Protein AF-K0F9M3-F1 (afdb_monomer_lite)

Organism: Nocardia brasiliensis (strain ATCC 700358 / HUJEG-1) (NCBI:txid1133849)

Sequence (92 aa):
MLRWPHVDAHGGWLIFGTGPSELGVHPTDGAPVHEISLMCDDLAQTVAELAGRGAEFAGEIVDRGFGRCIDLRVPGAGTMLLYEPRHPVAYK

Radius of gyration: 14.25 Å; chains: 1; bounding box: 39×28×34 Å

Secondary structure (DSSP, 8-state):
-----EEE-STT-EEEE-SSSEEEE---SS------EEE-S-HHHHHHHHHHTT--EEEEEEE-SSEEEEEEEETTTEEEEEEEE-S-----

Foldseek 3Di:
DPPFDWDQLPPRQIWGAPAQDIDTDDDDPDDDDDADAAEDQDPVVVVVVVVVVPWDWDDDFDDPVQFTWTWTQDVPPGTHIYTYGPTDHHYD

pLDDT: mean 95.69, std 3.66, range [73.19, 98.81]

Structure (mmCIF, N/CA/C/O backbone):
data_AF-K0F9M3-F1
#
_entry.id   AF-K0F9M3-F1
#
loop_
_atom_site.group_PDB
_atom_site.id
_atom_site.type_symbol
_atom_site.label_atom_id
_atom_site.label_alt_id
_atom_site.label_comp_id
_atom_site.label_asym_id
_atom_site.label_entity_id
_atom_site.label_seq_id
_atom_site.pdbx_PDB_ins_code
_atom_site.Cartn_x
_atom_site.Cartn_y
_atom_site.Cartn_z
_atom_site.occupancy
_atom_site.B_iso_or_equiv
_atom_site.auth_seq_id
_atom_site.auth_comp_id
_atom_site.auth_asym_id
_atom_site.auth_atom_id
_atom_site.pdbx_PDB_model_num
ATOM 1 N N . MET A 1 1 ? 21.065 -12.179 -0.872 1.00 73.19 1 MET A N 1
ATOM 2 C CA . MET A 1 1 ? 20.364 -11.676 -2.075 1.00 73.19 1 MET A CA 1
ATOM 3 C C . MET A 1 1 ? 19.082 -12.482 -2.238 1.00 73.19 1 MET A C 1
ATOM 5 O O . MET A 1 1 ? 19.179 -13.692 -2.398 1.00 73.19 1 MET A O 1
ATOM 9 N N . LEU A 1 2 ? 17.910 -11.852 -2.093 1.00 87.94 2 LEU A N 1
ATOM 10 C CA . LEU A 1 2 ? 16.629 -12.559 -1.897 1.00 87.94 2 LEU A CA 1
ATOM 11 C C . LEU A 1 2 ? 16.042 -13.172 -3.180 1.00 87.94 2 LEU A C 1
ATOM 13 O O . LEU A 1 2 ? 15.271 -14.118 -3.096 1.00 87.94 2 LEU A O 1
ATOM 17 N N . ARG A 1 3 ? 16.466 -12.695 -4.362 1.00 90.94 3 ARG A N 1
ATOM 18 C CA . ARG A 1 3 ? 16.053 -13.213 -5.685 1.00 90.94 3 ARG A CA 1
ATOM 19 C C . ARG A 1 3 ? 14.534 -13.218 -5.918 1.00 90.94 3 ARG A C 1
ATOM 21 O O . ARG A 1 3 ? 14.024 -14.064 -6.646 1.00 90.94 3 ARG A O 1
ATOM 28 N N . TRP A 1 4 ? 13.825 -12.260 -5.332 1.00 94.06 4 TRP A N 1
ATOM 29 C CA . TRP A 1 4 ? 12.413 -12.053 -5.630 1.00 94.06 4 TRP A CA 1
ATOM 30 C C . TRP A 1 4 ? 12.208 -11.447 -7.023 1.00 94.06 4 TRP A C 1
ATOM 32 O O . TRP A 1 4 ? 13.040 -10.644 -7.465 1.00 94.06 4 TRP A O 1
ATOM 42 N N . PRO A 1 5 ? 11.120 -11.824 -7.724 1.00 94.19 5 PRO A N 1
ATOM 43 C CA . PRO A 1 5 ? 10.696 -11.104 -8.916 1.00 94.19 5 PRO A CA 1
ATOM 44 C C . PRO A 1 5 ? 10.339 -9.664 -8.537 1.00 94.19 5 PRO A C 1
ATOM 46 O O . PRO A 1 5 ? 9.910 -9.405 -7.413 1.00 94.19 5 PRO A O 1
ATOM 49 N N . HIS A 1 6 ? 10.510 -8.733 -9.468 1.00 95.19 6 HIS A N 1
ATOM 50 C CA . HIS A 1 6 ? 10.148 -7.339 -9.252 1.00 95.19 6 HIS A CA 1
ATOM 51 C C . HIS A 1 6 ? 9.614 -6.698 -10.526 1.00 95.19 6 HIS A C 1
ATOM 53 O O . HIS A 1 6 ? 9.882 -7.175 -11.632 1.00 95.19 6 HIS A O 1
ATOM 59 N N . VAL A 1 7 ? 8.891 -5.602 -10.339 1.00 96.19 7 VAL A N 1
ATOM 60 C CA . VAL A 1 7 ? 8.572 -4.625 -11.380 1.00 96.19 7 VAL A CA 1
ATOM 61 C C . VAL A 1 7 ? 9.343 -3.334 -11.101 1.00 96.19 7 VAL A C 1
ATOM 63 O O . VAL A 1 7 ? 9.707 -3.060 -9.956 1.00 96.19 7 VAL A O 1
ATOM 66 N N . ASP A 1 8 ? 9.603 -2.555 -12.149 1.00 94.81 8 ASP A N 1
ATOM 67 C CA . ASP A 1 8 ? 10.094 -1.179 -12.040 1.00 94.81 8 ASP A CA 1
ATOM 68 C C . ASP A 1 8 ? 8.933 -0.244 -12.398 1.00 94.81 8 ASP A C 1
ATOM 70 O O . ASP A 1 8 ? 8.478 -0.222 -13.544 1.00 94.81 8 ASP A O 1
ATOM 74 N N . ALA A 1 9 ? 8.438 0.500 -11.410 1.00 93.94 9 ALA A N 1
ATOM 75 C CA . ALA A 1 9 ? 7.376 1.494 -11.558 1.00 93.94 9 ALA A CA 1
ATOM 76 C C . ALA A 1 9 ? 7.916 2.864 -12.026 1.00 93.94 9 ALA A C 1
ATOM 78 O O . ALA A 1 9 ? 7.344 3.904 -11.707 1.00 93.94 9 ALA A O 1
ATOM 79 N N . HIS A 1 10 ? 8.988 2.837 -12.822 1.00 90.69 10 HIS A N 1
ATOM 80 C CA . HIS A 1 10 ? 9.756 3.951 -13.373 1.00 90.69 10 HIS A CA 1
ATOM 81 C C . HIS A 1 10 ? 10.744 4.605 -12.400 1.00 90.69 10 HIS A C 1
ATOM 83 O O . HIS A 1 10 ? 10.535 4.692 -11.195 1.00 90.69 10 HIS A O 1
ATOM 89 N N . GLY A 1 11 ? 11.853 5.112 -12.951 1.00 90.12 11 GLY A N 1
ATOM 90 C CA . GLY A 1 11 ? 12.845 5.876 -12.188 1.00 90.12 11 GLY A CA 1
ATOM 91 C C . GLY A 1 11 ? 13.563 5.072 -11.099 1.00 90.12 11 GLY A C 1
ATOM 92 O O . GLY A 1 11 ? 14.102 5.673 -10.175 1.00 90.12 11 GLY A O 1
ATOM 93 N N . GLY A 1 12 ? 13.567 3.737 -11.181 1.00 92.56 12 GLY A N 1
ATOM 94 C CA . GLY A 1 12 ? 14.148 2.878 -10.151 1.00 92.56 12 GLY A CA 1
ATOM 95 C C . GLY A 1 12 ? 13.245 2.684 -8.932 1.00 92.56 12 GLY A C 1
ATOM 96 O O . GLY A 1 12 ? 13.732 2.260 -7.886 1.00 92.56 12 GLY 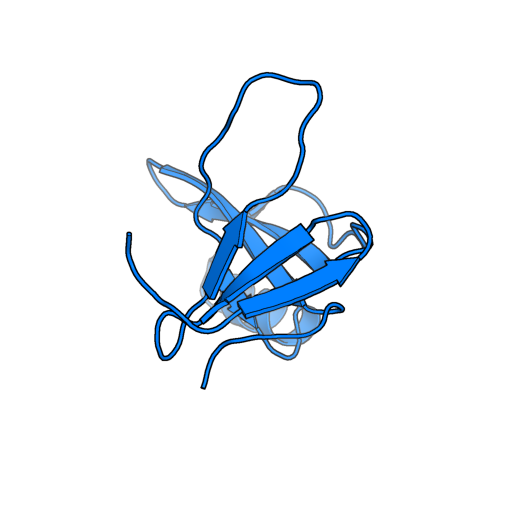A O 1
ATOM 97 N N . TRP A 1 13 ? 11.945 2.977 -9.041 1.00 94.44 13 TRP A N 1
ATOM 98 C CA . TRP A 1 13 ? 10.952 2.532 -8.066 1.00 94.44 13 TRP A CA 1
ATOM 99 C C . TRP A 1 13 ? 10.732 1.025 -8.205 1.00 94.44 13 TRP A C 1
ATOM 101 O O . TRP A 1 13 ? 9.851 0.564 -8.931 1.00 94.44 13 TRP A O 1
ATOM 111 N N . LEU A 1 14 ? 11.557 0.244 -7.514 1.00 95.56 14 LEU A N 1
ATOM 112 C CA . LEU A 1 14 ? 11.486 -1.209 -7.565 1.00 95.56 14 LEU A CA 1
ATOM 113 C C . LEU A 1 14 ? 10.439 -1.718 -6.578 1.00 95.56 14 LEU A C 1
ATOM 115 O O . LEU A 1 14 ? 10.418 -1.312 -5.419 1.00 95.56 14 LEU A O 1
ATOM 119 N N . ILE A 1 15 ? 9.597 -2.644 -7.023 1.00 96.75 15 ILE A N 1
ATOM 120 C CA . ILE A 1 15 ? 8.592 -3.294 -6.180 1.00 96.75 15 ILE A CA 1
ATOM 121 C C . ILE A 1 15 ? 8.773 -4.799 -6.324 1.00 96.75 15 ILE A C 1
ATOM 123 O O . ILE A 1 15 ? 8.582 -5.361 -7.403 1.00 96.75 15 ILE A O 1
ATOM 127 N N . PHE A 1 16 ? 9.196 -5.448 -5.244 1.00 96.44 16 PHE A N 1
ATOM 128 C CA . PHE A 1 16 ? 9.501 -6.874 -5.209 1.00 96.44 16 PHE A CA 1
ATOM 129 C C . PHE A 1 16 ? 8.289 -7.668 -4.729 1.00 96.44 16 PHE A C 1
ATOM 131 O O . PHE A 1 16 ? 7.718 -7.359 -3.686 1.00 96.44 16 PHE A O 1
ATOM 138 N N . GLY A 1 17 ? 7.932 -8.728 -5.449 1.00 95.81 17 GLY A N 1
ATOM 139 C CA . GLY A 1 17 ? 6.874 -9.645 -5.034 1.00 95.81 17 GLY A CA 1
ATOM 140 C C .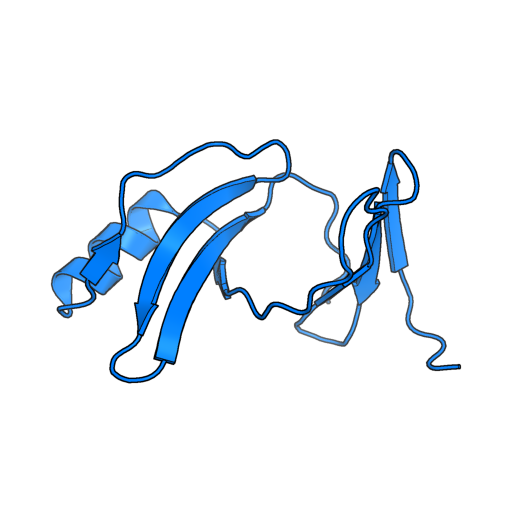 GLY A 1 17 ? 7.362 -10.579 -3.927 1.00 95.81 17 GLY A C 1
ATOM 141 O O . GLY A 1 17 ? 8.342 -11.305 -4.115 1.00 95.81 17 GLY A O 1
ATOM 142 N N . THR A 1 18 ? 6.666 -10.595 -2.790 1.00 94.69 18 THR A N 1
ATOM 143 C CA . THR A 1 18 ? 7.001 -11.425 -1.615 1.00 94.69 18 THR A CA 1
ATOM 144 C C . THR A 1 18 ? 5.974 -12.536 -1.360 1.00 94.69 18 THR A C 1
ATOM 146 O O . THR A 1 18 ? 5.952 -13.146 -0.292 1.00 94.69 18 THR A O 1
ATOM 149 N N . GLY A 1 19 ? 5.150 -12.840 -2.369 1.00 91.94 19 GLY A N 1
ATOM 150 C CA . GLY A 1 19 ? 3.979 -13.713 -2.285 1.00 91.94 19 GLY A CA 1
ATOM 151 C C . GLY A 1 19 ? 2.710 -12.858 -2.367 1.00 91.94 19 GLY A C 1
ATOM 152 O O . GLY A 1 19 ? 2.612 -12.070 -3.309 1.00 91.94 19 GLY A O 1
ATOM 153 N N . PRO A 1 20 ? 1.799 -12.923 -1.378 1.00 93.06 20 PRO A N 1
ATOM 154 C CA . PRO A 1 20 ? 0.584 -12.101 -1.339 1.00 93.06 20 PRO A CA 1
ATOM 155 C C . PRO A 1 20 ? 0.856 -10.642 -0.922 1.00 93.06 20 PRO A C 1
ATOM 157 O O . PRO A 1 20 ? -0.045 -9.925 -0.496 1.00 93.06 20 PRO A O 1
ATOM 160 N N . SER A 1 21 ? 2.115 -10.211 -0.925 1.00 95.31 21 SER A N 1
ATOM 161 C CA . SER A 1 21 ? 2.546 -8.895 -0.462 1.00 95.31 21 SER A CA 1
ATOM 162 C C . SER A 1 21 ? 3.691 -8.386 -1.328 1.00 95.31 21 SER A C 1
ATOM 164 O O . SER A 1 21 ? 4.223 -9.097 -2.189 1.00 95.31 21 SER A O 1
ATOM 166 N N . GLU A 1 22 ? 4.081 -7.142 -1.078 1.00 96.06 22 GLU A N 1
ATOM 167 C CA . GLU A 1 22 ? 5.128 -6.453 -1.817 1.00 96.06 22 GLU A CA 1
ATOM 168 C C . GLU A 1 22 ? 6.167 -5.861 -0.872 1.00 96.06 22 GLU A C 1
ATOM 170 O O . GLU A 1 22 ? 5.888 -5.557 0.287 1.00 96.06 22 GLU A O 1
ATOM 175 N N . LEU A 1 23 ? 7.378 -5.685 -1.392 1.00 95.62 23 LEU A N 1
ATOM 176 C CA . LEU A 1 23 ? 8.410 -4.857 -0.789 1.00 95.62 23 LEU A CA 1
ATOM 177 C C . LEU A 1 23 ? 8.792 -3.763 -1.788 1.00 95.62 23 LEU A C 1
ATOM 179 O O . LEU A 1 23 ? 9.468 -4.040 -2.779 1.00 95.62 23 LEU A O 1
ATOM 183 N N . GLY A 1 24 ? 8.376 -2.529 -1.515 1.00 94.94 24 GLY A N 1
ATOM 184 C CA . GLY A 1 24 ? 8.828 -1.349 -2.248 1.00 94.94 24 GLY A CA 1
ATOM 185 C C . GLY A 1 24 ? 10.241 -0.938 -1.827 1.00 94.94 24 GLY A C 1
ATOM 186 O O . GLY A 1 24 ? 10.554 -0.876 -0.637 1.00 94.94 24 GLY A O 1
ATOM 187 N N . VAL A 1 25 ? 11.109 -0.667 -2.799 1.00 94.94 25 VAL A N 1
ATOM 188 C CA . VAL A 1 25 ? 12.434 -0.072 -2.605 1.00 94.94 25 VAL A CA 1
ATOM 189 C C . VAL A 1 25 ? 12.556 1.092 -3.575 1.00 94.94 25 VAL A C 1
ATOM 191 O O . VAL A 1 25 ? 12.614 0.910 -4.791 1.00 94.94 25 VAL A O 1
ATOM 194 N N . HIS A 1 26 ? 12.591 2.297 -3.020 1.00 92.88 26 HIS A N 1
ATOM 195 C CA . HIS A 1 26 ? 12.486 3.531 -3.785 1.00 92.88 26 HIS A CA 1
ATOM 196 C C . HIS A 1 26 ? 13.727 4.408 -3.569 1.00 92.88 26 HIS A C 1
ATOM 198 O O . HIS A 1 26 ? 14.265 4.430 -2.456 1.00 92.88 26 HIS A O 1
ATOM 204 N N . PRO A 1 27 ? 14.190 5.144 -4.595 1.00 93.25 27 PRO A N 1
ATOM 205 C CA . PRO A 1 27 ? 15.213 6.164 -4.421 1.00 93.25 27 PRO A CA 1
ATOM 206 C C . PRO A 1 27 ? 14.723 7.250 -3.459 1.00 93.25 27 PRO A C 1
ATOM 208 O O . PRO A 1 27 ? 13.549 7.622 -3.472 1.00 93.25 27 PRO A O 1
ATOM 211 N N . THR A 1 28 ? 15.631 7.781 -2.646 1.00 93.38 28 THR A N 1
ATOM 212 C CA . THR A 1 28 ? 15.374 8.936 -1.783 1.00 93.38 28 THR A CA 1
ATOM 213 C C . THR A 1 28 ? 16.623 9.805 -1.713 1.00 93.38 28 THR A C 1
ATOM 215 O O . THR A 1 28 ? 17.732 9.282 -1.609 1.00 93.38 28 THR A O 1
ATOM 218 N N . ASP A 1 29 ? 16.436 11.123 -1.749 1.00 93.94 29 ASP A N 1
ATOM 219 C CA . ASP A 1 29 ? 17.498 12.104 -1.487 1.00 93.94 29 ASP A CA 1
ATOM 220 C C . ASP A 1 29 ? 17.622 12.427 0.016 1.00 93.94 29 ASP A C 1
ATOM 222 O O . ASP A 1 29 ? 18.510 13.168 0.439 1.00 93.94 29 ASP A O 1
ATOM 226 N N . GLY A 1 30 ? 16.702 11.899 0.832 1.00 94.06 30 GLY A N 1
ATOM 227 C CA . GLY A 1 30 ? 16.637 12.113 2.274 1.00 94.06 30 GLY A CA 1
ATOM 228 C C . GLY A 1 30 ? 17.221 10.965 3.096 1.00 94.06 30 GLY A C 1
ATOM 229 O O . GLY A 1 30 ? 17.934 10.090 2.605 1.00 94.06 30 GLY A O 1
ATOM 230 N N . ALA A 1 31 ? 16.888 10.956 4.388 1.00 96.25 31 ALA A N 1
ATOM 231 C CA . ALA A 1 31 ? 17.219 9.834 5.255 1.00 96.25 31 ALA A CA 1
ATOM 232 C C . ALA A 1 31 ? 16.441 8.575 4.815 1.00 96.25 31 ALA A C 1
ATOM 234 O O . ALA A 1 31 ? 15.237 8.672 4.560 1.00 96.25 31 ALA A O 1
ATOM 235 N N . PRO A 1 32 ? 17.086 7.397 4.751 1.00 95.19 32 PRO A N 1
ATOM 236 C CA . PRO A 1 32 ? 16.388 6.141 4.516 1.00 95.19 32 PRO A CA 1
ATOM 237 C C . PRO A 1 32 ? 15.337 5.889 5.598 1.00 95.19 32 PRO A C 1
ATOM 239 O O . PRO A 1 32 ? 15.606 6.062 6.789 1.00 95.19 32 PRO A O 1
ATOM 242 N N . VAL A 1 33 ? 14.157 5.444 5.179 1.00 95.12 33 VAL A N 1
ATOM 243 C CA . VAL A 1 33 ? 13.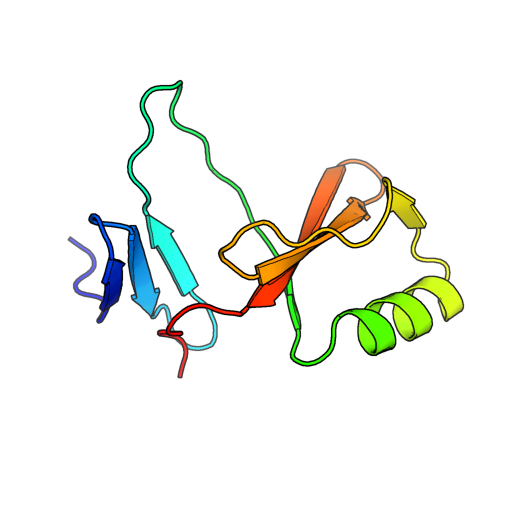053 5.077 6.069 1.00 95.12 33 VAL A CA 1
ATOM 244 C C . VAL A 1 33 ? 12.510 3.705 5.691 1.00 95.12 33 VAL A C 1
ATOM 246 O O . VAL A 1 33 ? 12.641 3.261 4.550 1.00 95.12 33 VAL A O 1
ATOM 249 N N . HIS A 1 34 ? 11.891 3.046 6.663 1.00 94.81 34 HIS A N 1
ATOM 250 C CA . HIS A 1 34 ? 11.142 1.814 6.464 1.00 94.81 34 HIS A CA 1
ATOM 251 C C . HIS A 1 34 ? 9.710 2.040 6.933 1.00 94.81 34 HIS A C 1
ATOM 253 O O . HIS A 1 34 ? 9.497 2.578 8.018 1.00 94.81 34 HIS A O 1
ATOM 259 N N . GLU A 1 35 ? 8.746 1.610 6.127 1.00 94.50 35 GLU A N 1
ATOM 260 C CA . GLU A 1 35 ? 7.320 1.701 6.429 1.00 94.50 35 GLU A CA 1
ATOM 261 C C . GLU A 1 35 ? 6.639 0.363 6.115 1.00 94.50 35 GLU A C 1
ATOM 263 O O . GLU A 1 35 ? 7.112 -0.412 5.280 1.00 94.50 35 GLU A O 1
ATOM 268 N N . ILE A 1 36 ? 5.534 0.096 6.811 1.00 95.31 36 ILE A N 1
ATOM 269 C CA . ILE A 1 36 ? 4.571 -0.947 6.464 1.00 95.31 36 ILE A CA 1
ATOM 270 C C . ILE A 1 36 ? 3.252 -0.252 6.142 1.00 95.31 36 ILE A C 1
ATOM 272 O O . ILE A 1 36 ? 2.769 0.569 6.925 1.00 95.31 36 ILE A O 1
ATOM 276 N N . SER A 1 37 ? 2.656 -0.630 5.019 1.00 96.75 37 SER A N 1
ATOM 277 C CA . SER A 1 37 ? 1.416 -0.048 4.514 1.00 96.75 37 SER A CA 1
ATOM 278 C C . SER A 1 37 ? 0.403 -1.159 4.224 1.00 96.75 37 SER A C 1
ATOM 280 O O . SER A 1 37 ? 0.773 -2.301 3.948 1.00 96.75 37 SER A O 1
ATOM 282 N N . LEU A 1 38 ? -0.881 -0.825 4.283 1.00 97.50 38 LEU A N 1
ATOM 283 C CA . LEU A 1 38 ? -1.990 -1.685 3.886 1.00 97.50 38 LEU A CA 1
ATOM 284 C C . LEU A 1 38 ? -2.489 -1.265 2.503 1.00 97.50 38 LEU A C 1
ATOM 286 O O . LEU A 1 38 ? -2.636 -0.075 2.229 1.00 97.50 38 LEU A O 1
ATOM 290 N N . MET A 1 39 ? -2.779 -2.245 1.655 1.00 97.31 39 MET A N 1
ATOM 291 C CA . MET A 1 39 ? -3.341 -2.038 0.319 1.00 97.31 39 MET A CA 1
ATOM 292 C C . MET A 1 39 ? -4.809 -2.460 0.287 1.00 97.31 39 MET A C 1
ATOM 294 O O . MET A 1 39 ? -5.213 -3.369 1.013 1.00 97.31 39 MET A O 1
ATOM 298 N N . CYS A 1 40 ? -5.599 -1.813 -0.564 1.00 97.62 40 CYS A N 1
ATOM 299 C CA . CYS A 1 40 ? -6.993 -2.160 -0.831 1.00 97.62 40 CYS A CA 1
ATOM 300 C C . CYS A 1 40 ? -7.367 -1.841 -2.285 1.00 97.62 40 CYS A C 1
ATOM 302 O O . CYS A 1 40 ? -6.698 -1.039 -2.933 1.00 97.62 40 CYS A O 1
ATOM 304 N N . ASP A 1 41 ? -8.441 -2.451 -2.784 1.00 97.12 41 ASP A N 1
ATOM 305 C CA . ASP A 1 41 ? -8.892 -2.255 -4.170 1.00 97.12 41 ASP A CA 1
ATOM 306 C C . ASP A 1 41 ? -9.783 -1.009 -4.340 1.00 97.12 41 ASP A C 1
ATOM 308 O O . ASP A 1 41 ? -9.797 -0.397 -5.404 1.00 97.12 41 ASP A O 1
ATOM 312 N N . ASP A 1 42 ? -10.516 -0.619 -3.289 1.00 98.25 42 ASP A N 1
ATOM 313 C CA . ASP A 1 42 ? -11.325 0.606 -3.236 1.00 98.25 42 ASP A CA 1
ATOM 314 C C . ASP A 1 42 ? -11.112 1.299 -1.888 1.00 98.25 42 ASP A C 1
ATOM 316 O O . ASP A 1 42 ? -11.616 0.862 -0.841 1.00 98.25 42 ASP A O 1
ATOM 320 N N . LEU A 1 43 ? -10.365 2.406 -1.905 1.00 98.69 43 LEU A N 1
ATOM 321 C CA . LEU A 1 43 ? -10.040 3.113 -0.672 1.00 98.69 43 LEU A CA 1
ATOM 322 C C . LEU A 1 43 ? -11.268 3.751 -0.018 1.00 98.69 43 LEU A C 1
ATOM 324 O O . LEU A 1 43 ? -11.372 3.760 1.206 1.00 98.69 43 LEU A O 1
ATOM 328 N N . ALA A 1 44 ? -12.201 4.291 -0.803 1.00 98.44 44 ALA A N 1
ATOM 329 C CA . ALA A 1 44 ? -13.356 4.993 -0.249 1.00 98.44 44 ALA A CA 1
ATOM 330 C C . ALA A 1 44 ? -14.300 4.015 0.458 1.00 98.44 44 ALA A C 1
ATOM 332 O O . ALA A 1 44 ? -14.743 4.284 1.578 1.00 98.44 44 ALA A O 1
ATOM 333 N N . GLN A 1 45 ? -14.555 2.863 -0.168 1.00 98.75 45 GLN A N 1
ATOM 334 C CA . GLN A 1 45 ? -15.338 1.792 0.440 1.00 98.75 45 GLN A CA 1
ATOM 335 C C . GLN A 1 45 ? -14.655 1.258 1.704 1.00 98.75 45 GLN A C 1
ATOM 337 O O . GLN A 1 45 ? -15.300 1.157 2.749 1.00 98.75 45 GLN A O 1
ATOM 342 N N . THR A 1 46 ? -13.349 0.981 1.634 1.00 98.69 46 THR A N 1
ATOM 343 C CA . THR A 1 46 ? -12.581 0.444 2.768 1.00 98.69 46 THR A CA 1
ATOM 344 C C . THR A 1 46 ? -12.583 1.411 3.955 1.00 98.69 46 THR A C 1
ATOM 346 O O . THR A 1 46 ? -12.823 1.000 5.090 1.00 98.69 46 THR A O 1
ATOM 349 N N . VAL A 1 47 ? -12.383 2.711 3.712 1.00 98.69 47 VAL A N 1
ATOM 350 C CA . VAL A 1 47 ? -12.444 3.746 4.757 1.00 98.69 47 VAL A CA 1
ATOM 351 C C . VAL A 1 47 ? -13.829 3.803 5.398 1.00 98.69 47 VAL A C 1
ATOM 353 O O . VAL A 1 47 ? -13.920 3.826 6.624 1.00 98.69 47 VAL A O 1
ATOM 356 N N . ALA A 1 48 ? -14.903 3.787 4.602 1.00 98.56 48 ALA A N 1
ATOM 357 C CA . ALA A 1 48 ? -16.268 3.823 5.125 1.00 98.56 48 ALA A CA 1
ATOM 358 C C . ALA A 1 48 ? -16.583 2.601 6.005 1.00 98.56 48 ALA A C 1
ATOM 360 O O . ALA A 1 48 ? -17.149 2.745 7.090 1.00 98.56 48 ALA A O 1
ATOM 361 N N . GLU A 1 49 ? -16.181 1.405 5.570 1.00 98.69 49 GLU A N 1
ATOM 362 C CA . GLU A 1 49 ? -16.373 0.171 6.330 1.00 98.69 49 GLU A CA 1
ATOM 363 C C . GLU A 1 49 ? -15.595 0.182 7.652 1.00 98.69 49 GLU A C 1
ATOM 365 O O . GLU A 1 49 ? -16.157 -0.115 8.710 1.00 98.69 49 GLU A O 1
ATOM 370 N N . LEU A 1 50 ? -14.310 0.544 7.609 1.00 98.50 50 LEU A N 1
ATOM 371 C CA . LEU A 1 50 ? -13.457 0.587 8.793 1.00 98.50 50 LEU A CA 1
ATOM 372 C C . LEU A 1 50 ? -13.918 1.666 9.781 1.00 98.50 50 LEU A C 1
ATOM 374 O O . LEU A 1 50 ? -13.998 1.395 10.980 1.00 98.50 50 LEU A O 1
ATOM 378 N N . ALA A 1 51 ? -14.291 2.854 9.297 1.00 98.31 51 ALA A N 1
ATOM 379 C CA . ALA A 1 51 ? -14.857 3.911 10.132 1.00 98.31 51 ALA A CA 1
ATOM 380 C C . ALA A 1 51 ? -16.173 3.466 10.791 1.00 98.31 51 ALA A C 1
ATOM 382 O O . ALA A 1 51 ? -16.378 3.704 11.981 1.00 98.31 51 ALA A O 1
ATOM 383 N N . GLY A 1 52 ? -17.026 2.732 10.067 1.00 98.62 52 GLY A N 1
ATOM 384 C CA . GLY A 1 52 ? -18.243 2.125 10.620 1.00 98.62 52 GLY A CA 1
ATOM 385 C C . GLY A 1 52 ? -17.981 1.120 11.751 1.00 98.62 52 GLY A C 1
ATOM 386 O O . GLY A 1 52 ? -18.863 0.872 12.571 1.00 98.62 52 GLY A O 1
ATOM 387 N N . ARG A 1 53 ? -16.761 0.574 11.833 1.00 98.31 53 ARG A N 1
ATOM 388 C CA . ARG A 1 53 ? -16.290 -0.315 12.908 1.00 98.31 53 ARG A CA 1
ATOM 389 C C . ARG A 1 53 ? -15.485 0.417 13.992 1.00 98.31 53 ARG A C 1
ATOM 391 O O . ARG A 1 53 ? -14.980 -0.232 14.904 1.00 98.31 53 ARG A O 1
ATOM 398 N N . GLY A 1 54 ? -15.371 1.743 13.909 1.00 98.19 54 GLY A N 1
ATOM 399 C CA . GLY A 1 54 ? -14.673 2.580 14.887 1.00 98.19 54 GLY A CA 1
ATOM 400 C C . GLY A 1 54 ? -13.199 2.856 14.580 1.00 98.19 54 GLY A C 1
ATOM 401 O O . GLY A 1 54 ? -12.494 3.343 15.459 1.00 98.19 54 GLY A O 1
ATOM 402 N N . ALA A 1 55 ? -12.710 2.556 13.372 1.00 98.38 55 ALA A N 1
ATOM 403 C CA . ALA A 1 55 ? -11.375 2.989 12.967 1.00 98.38 55 ALA A CA 1
ATOM 404 C C . ALA A 1 55 ? -11.327 4.513 12.776 1.00 98.38 55 ALA A C 1
ATOM 406 O O . ALA A 1 55 ? -12.252 5.115 12.227 1.00 98.38 55 ALA A O 1
ATOM 407 N N . GLU A 1 56 ? -10.220 5.130 13.180 1.00 98.56 56 GLU A N 1
ATOM 408 C CA . GLU A 1 56 ? -9.978 6.559 12.998 1.00 98.56 56 GLU A CA 1
ATOM 409 C C . GLU A 1 56 ? -8.896 6.803 11.944 1.00 98.56 56 GLU A C 1
ATOM 411 O O . GLU A 1 56 ? -7.917 6.063 11.850 1.00 98.56 56 GLU A O 1
ATOM 416 N N . PHE A 1 57 ? -9.030 7.897 11.196 1.00 98.56 57 PHE A N 1
ATOM 417 C CA . PHE A 1 57 ? -8.093 8.288 10.145 1.00 98.56 57 PHE A CA 1
ATOM 418 C C . PHE A 1 57 ? -7.549 9.694 10.390 1.00 98.56 57 PHE A C 1
ATOM 420 O O . PHE A 1 57 ? -8.247 10.571 10.909 1.00 98.56 57 PHE A O 1
ATOM 427 N N . ALA A 1 58 ? -6.286 9.913 10.043 1.00 98.06 58 ALA A N 1
ATOM 428 C CA . ALA A 1 58 ? -5.635 11.210 10.102 1.00 98.06 58 ALA A CA 1
ATOM 429 C C . ALA A 1 58 ? -5.671 11.878 8.720 1.00 98.06 58 ALA A C 1
ATOM 431 O O . ALA A 1 58 ? -5.034 11.420 7.776 1.00 98.06 58 ALA A O 1
ATOM 432 N N . GLY A 1 59 ? -6.405 12.989 8.624 1.00 96.94 59 GLY A N 1
ATOM 433 C CA . GLY A 1 59 ? -6.532 13.758 7.387 1.00 96.94 59 GLY A CA 1
ATOM 434 C C . GLY A 1 59 ? -7.574 13.193 6.422 1.00 96.94 59 GLY A C 1
ATOM 435 O O . GLY A 1 59 ? -8.519 12.519 6.830 1.00 96.94 59 GLY A O 1
ATOM 436 N N . GLU A 1 60 ? -7.403 13.519 5.144 1.00 97.69 60 GLU A N 1
ATOM 437 C CA . GLU A 1 60 ? -8.297 13.133 4.051 1.00 97.69 60 GLU A CA 1
ATOM 438 C C . GLU A 1 60 ? -7.591 12.185 3.074 1.00 97.69 60 GLU A C 1
ATOM 440 O O . GLU A 1 60 ? -6.366 12.045 3.092 1.00 97.69 60 GLU A O 1
ATOM 445 N N . ILE A 1 61 ? -8.368 11.547 2.194 1.00 98.62 61 ILE A N 1
ATOM 446 C CA . ILE A 1 61 ? -7.808 10.779 1.080 1.00 98.62 61 ILE A CA 1
ATOM 447 C C . ILE A 1 61 ? -7.076 11.735 0.134 1.00 98.62 61 ILE A C 1
ATOM 449 O O . ILE A 1 61 ? -7.674 12.671 -0.395 1.00 98.62 61 ILE A O 1
ATOM 453 N N . VAL A 1 62 ? -5.807 11.446 -0.139 1.00 98.50 62 VAL A N 1
ATOM 454 C CA . VAL A 1 62 ? -4.950 12.224 -1.040 1.00 98.50 62 VAL A CA 1
ATOM 455 C C . VAL A 1 62 ? -4.348 11.336 -2.124 1.00 98.50 62 VAL A C 1
ATOM 457 O O . VAL A 1 62 ? -3.963 10.200 -1.861 1.00 98.50 62 VAL A O 1
ATOM 460 N N . ASP A 1 63 ? -4.247 11.846 -3.349 1.00 98.00 63 ASP A N 1
ATOM 461 C CA . ASP A 1 63 ? -3.474 11.186 -4.406 1.00 98.00 63 ASP A CA 1
ATOM 462 C C . ASP A 1 63 ? -1.986 11.532 -4.228 1.00 98.00 63 ASP A C 1
ATOM 464 O O . ASP A 1 63 ? -1.619 12.709 -4.214 1.00 98.00 63 ASP A O 1
ATOM 468 N N . ARG A 1 64 ? -1.137 10.512 -4.047 1.00 96.00 64 ARG A N 1
ATOM 469 C CA . ARG A 1 64 ? 0.322 10.661 -3.874 1.00 96.00 64 ARG A CA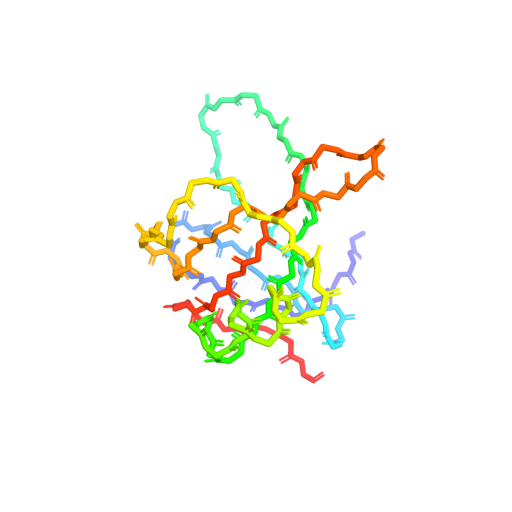 1
ATOM 470 C C . ARG A 1 64 ? 1.110 10.252 -5.128 1.00 96.00 64 ARG A C 1
ATOM 472 O O . ARG A 1 64 ? 2.301 9.969 -5.043 1.00 96.00 64 ARG A O 1
ATOM 479 N N . GLY A 1 65 ?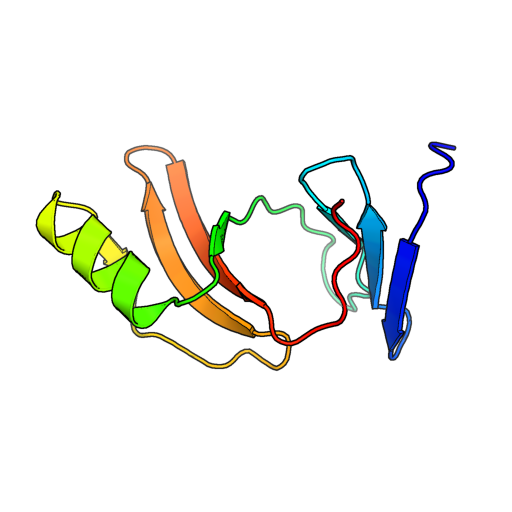 0.460 10.168 -6.287 1.00 94.31 65 GLY A N 1
ATOM 480 C CA . GLY A 1 65 ? 1.046 9.756 -7.565 1.00 94.31 65 GLY A CA 1
ATOM 481 C C . GLY A 1 65 ? 1.158 8.239 -7.730 1.00 94.31 65 GLY A C 1
ATOM 482 O O . GLY A 1 65 ? 0.827 7.716 -8.789 1.00 94.31 65 GLY A O 1
ATOM 483 N N . PHE A 1 66 ? 1.557 7.516 -6.681 1.00 94.56 66 PHE A N 1
ATOM 484 C CA . PHE A 1 66 ? 1.585 6.048 -6.688 1.00 94.56 66 PHE A CA 1
ATOM 485 C C . PHE A 1 66 ? 0.247 5.412 -6.285 1.00 94.56 66 PHE A C 1
ATOM 487 O O . PHE A 1 66 ? 0.047 4.216 -6.473 1.00 94.56 66 PHE A O 1
ATOM 494 N N . GLY A 1 67 ? -0.683 6.185 -5.729 1.00 97.50 67 GLY A N 1
ATOM 495 C CA . GLY A 1 67 ? -1.947 5.666 -5.227 1.00 97.50 67 GLY A CA 1
ATOM 496 C C . GLY A 1 67 ? -2.791 6.730 -4.544 1.00 97.50 67 GLY A C 1
ATOM 497 O O . GLY A 1 67 ? -2.329 7.845 -4.281 1.00 97.50 67 GLY A O 1
ATOM 498 N N . ARG A 1 68 ? -4.039 6.368 -4.244 1.00 98.75 68 ARG A N 1
ATOM 499 C CA . ARG A 1 68 ? -4.892 7.135 -3.327 1.00 98.75 68 ARG A CA 1
ATOM 500 C C . ARG A 1 68 ? -4.594 6.656 -1.920 1.00 98.75 68 ARG A C 1
ATOM 502 O O . ARG A 1 68 ? -4.592 5.456 -1.694 1.00 98.75 68 ARG A O 1
ATOM 509 N N . CYS A 1 69 ? -4.363 7.572 -0.995 1.00 98.75 69 CYS A N 1
ATOM 510 C CA . CYS A 1 69 ? -3.722 7.288 0.282 1.00 98.75 69 CYS A CA 1
ATOM 511 C C . CYS A 1 69 ? -4.451 7.985 1.427 1.00 98.75 69 CYS A C 1
ATOM 513 O O . CYS A 1 69 ? -4.883 9.127 1.278 1.00 98.75 69 CYS A O 1
ATOM 515 N N . ILE A 1 70 ? -4.513 7.340 2.585 1.00 98.81 70 ILE A N 1
ATOM 516 C CA . ILE A 1 70 ? -4.942 7.944 3.848 1.00 98.81 70 ILE A CA 1
ATOM 517 C C . ILE A 1 70 ? -4.164 7.315 5.003 1.00 98.81 70 ILE A C 1
ATOM 519 O O . ILE A 1 70 ? -3.775 6.148 4.943 1.00 98.81 70 ILE A O 1
ATOM 523 N N . ASP A 1 71 ? -3.955 8.078 6.067 1.00 98.62 71 ASP A N 1
ATOM 524 C CA . ASP A 1 71 ? -3.247 7.591 7.242 1.00 98.62 71 ASP A CA 1
ATOM 525 C C . ASP A 1 71 ? -4.256 6.997 8.243 1.00 98.62 71 ASP A C 1
ATOM 527 O O . ASP A 1 71 ? -5.083 7.705 8.822 1.00 98.62 71 ASP A O 1
ATOM 531 N N . LEU A 1 72 ? -4.199 5.683 8.458 1.00 98.56 72 LEU A N 1
ATOM 532 C CA . LEU A 1 72 ? -4.977 4.959 9.466 1.00 98.56 72 LEU A CA 1
ATOM 533 C C . LEU A 1 72 ? -4.334 5.146 10.845 1.00 98.56 72 LEU A C 1
ATOM 535 O O . LEU A 1 72 ? -3.151 4.850 11.014 1.00 98.56 72 LEU A O 1
ATOM 539 N N . ARG A 1 73 ? -5.096 5.587 11.854 1.00 98.31 73 ARG A N 1
ATOM 540 C CA . ARG A 1 73 ? -4.614 5.632 13.243 1.00 98.31 73 ARG A CA 1
ATOM 541 C C . ARG A 1 73 ? -4.613 4.231 13.841 1.00 98.31 73 ARG A C 1
ATOM 543 O O . ARG A 1 73 ? -5.650 3.578 13.922 1.00 98.31 73 ARG A O 1
ATOM 550 N N . VAL A 1 74 ? -3.452 3.803 14.325 1.00 96.94 74 VAL A N 1
ATOM 551 C CA . VAL A 1 74 ? -3.267 2.522 15.005 1.00 96.94 74 VAL A CA 1
ATOM 552 C C . VAL A 1 74 ? -3.011 2.783 16.492 1.00 96.94 74 VAL A C 1
ATOM 554 O O . VAL A 1 74 ? -1.992 3.393 16.842 1.00 96.94 74 VAL A O 1
ATOM 557 N N . PRO A 1 75 ? -3.908 2.342 17.395 1.00 95.50 75 PRO A N 1
ATOM 558 C CA . PRO A 1 75 ? -3.751 2.557 18.829 1.00 95.50 75 PRO A CA 1
ATOM 559 C C . PRO A 1 75 ? -2.391 2.066 19.341 1.00 95.50 75 PRO A C 1
ATOM 561 O O . PRO A 1 75 ? -2.040 0.900 19.189 1.00 95.50 75 PRO A O 1
ATOM 564 N N . GLY A 1 76 ? -1.612 2.972 19.938 1.00 95.81 76 GLY A N 1
ATOM 565 C CA . GLY A 1 76 ? -0.278 2.674 20.471 1.00 95.81 76 GLY A CA 1
ATOM 566 C C . GLY A 1 76 ? 0.854 2.580 19.438 1.00 95.81 76 GLY A C 1
ATOM 567 O O . GLY A 1 76 ? 2.002 2.442 19.849 1.00 95.81 76 GLY A O 1
ATOM 568 N N . ALA A 1 77 ? 0.569 2.694 18.135 1.00 93.69 77 ALA A N 1
ATOM 569 C CA . ALA A 1 77 ? 1.571 2.575 17.067 1.00 93.69 77 ALA A CA 1
ATOM 570 C C . ALA A 1 77 ? 1.640 3.788 16.118 1.00 93.69 77 ALA A C 1
ATOM 572 O O . ALA A 1 77 ? 2.425 3.786 15.175 1.00 93.69 77 ALA A O 1
ATOM 573 N N . GLY A 1 78 ? 0.860 4.843 16.368 1.00 95.81 78 GLY A N 1
ATOM 574 C CA . GLY A 1 78 ? 0.858 6.040 15.524 1.00 95.81 78 GLY A CA 1
ATOM 575 C C . GLY A 1 78 ? -0.030 5.855 14.298 1.00 95.81 78 GLY A C 1
ATOM 576 O O . GLY A 1 78 ? -1.198 5.492 14.445 1.00 95.81 78 GLY A O 1
ATOM 577 N N . THR A 1 79 ? 0.491 6.145 13.107 1.00 97.25 79 THR A N 1
ATOM 578 C CA . THR A 1 79 ? -0.239 5.984 11.843 1.00 97.25 79 THR A CA 1
ATOM 579 C C . THR A 1 79 ? 0.401 4.940 10.937 1.00 97.25 79 THR A C 1
ATOM 581 O O . THR A 1 79 ? 1.615 4.753 10.938 1.00 97.25 79 THR A O 1
ATOM 584 N N . MET A 1 80 ? -0.437 4.270 10.149 1.00 97.50 80 MET A N 1
ATOM 585 C CA . MET A 1 80 ? -0.034 3.403 9.045 1.00 97.50 80 MET A CA 1
ATOM 586 C C . MET A 1 80 ? -0.705 3.878 7.762 1.00 97.50 80 MET A C 1
ATOM 588 O O . MET A 1 80 ? -1.873 4.266 7.779 1.00 97.50 80 MET A O 1
ATOM 592 N N . LEU A 1 81 ? 0.006 3.815 6.641 1.00 98.12 81 LEU A N 1
ATOM 593 C CA . LEU A 1 81 ? -0.577 4.120 5.342 1.00 98.12 81 LEU A CA 1
ATOM 594 C C . LEU A 1 81 ? -1.591 3.032 4.952 1.00 98.12 81 LEU A C 1
ATOM 596 O O . LEU A 1 81 ? -1.247 1.853 4.920 1.00 98.12 81 LEU A O 1
ATOM 600 N N . LEU A 1 82 ? -2.815 3.431 4.611 1.00 98.69 82 LEU A N 1
ATOM 601 C CA . LEU A 1 82 ? -3.784 2.622 3.873 1.00 98.69 82 LEU A CA 1
ATOM 602 C C . LEU A 1 82 ? -3.947 3.240 2.483 1.00 98.69 82 LEU A C 1
ATOM 604 O O . LEU A 1 82 ? -4.198 4.444 2.373 1.00 98.69 82 LEU A O 1
ATOM 608 N N . TYR A 1 83 ? -3.807 2.447 1.424 1.00 98.50 83 TYR A N 1
ATOM 609 C CA . TYR A 1 83 ? -3.861 2.995 0.073 1.00 98.50 83 TYR A CA 1
ATOM 610 C C . TYR A 1 83 ? -4.460 2.059 -0.981 1.00 98.50 83 TYR A C 1
ATOM 612 O O . TYR A 1 83 ? -4.464 0.839 -0.843 1.00 98.50 83 TYR A O 1
ATOM 620 N N . GLU A 1 84 ? -4.978 2.672 -2.042 1.00 98.56 84 GLU A N 1
ATOM 621 C CA . GLU A 1 84 ? -5.389 2.033 -3.293 1.00 98.56 84 GLU A CA 1
ATOM 622 C C . GLU A 1 84 ? -4.267 2.256 -4.321 1.00 98.56 84 GLU A C 1
ATOM 624 O O . GLU A 1 84 ? -3.992 3.416 -4.671 1.00 98.56 84 GLU A O 1
ATOM 629 N N . PRO A 1 85 ? -3.569 1.195 -4.768 1.00 97.19 85 PRO A N 1
ATOM 630 C CA . PRO A 1 85 ? -2.418 1.324 -5.654 1.00 97.19 85 PRO A CA 1
ATOM 631 C C . PRO A 1 85 ? -2.826 1.813 -7.047 1.00 97.19 85 PRO A C 1
ATOM 633 O O . PRO A 1 85 ? -3.822 1.384 -7.622 1.00 97.19 85 PRO A O 1
ATOM 636 N N . ARG A 1 86 ? -2.001 2.689 -7.625 1.00 96.31 86 ARG A N 1
ATOM 637 C CA . ARG A 1 86 ? -2.086 3.164 -9.020 1.00 96.31 86 ARG A CA 1
ATOM 638 C C . ARG A 1 86 ? -0.792 2.918 -9.801 1.00 96.31 86 ARG A C 1
ATOM 640 O O . ARG A 1 86 ? -0.578 3.4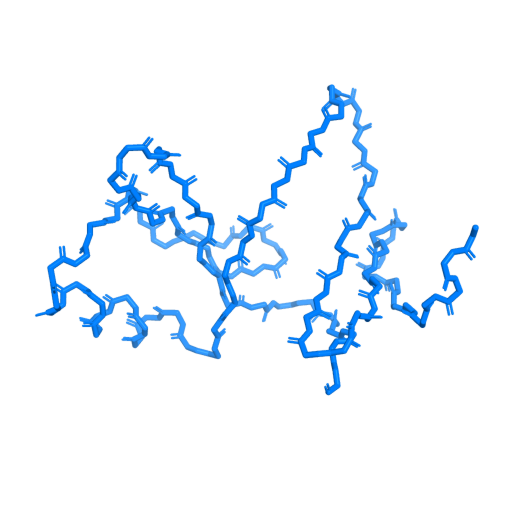99 -10.862 1.00 96.31 86 ARG A O 1
ATOM 647 N N . HIS A 1 87 ? 0.068 2.051 -9.279 1.00 94.31 87 HIS A N 1
ATOM 648 C CA . HIS A 1 87 ? 1.313 1.610 -9.899 1.00 94.31 87 HIS A CA 1
ATOM 649 C C . HIS A 1 87 ? 1.205 0.144 -10.355 1.00 94.31 87 HIS A C 1
ATOM 651 O O . HIS A 1 87 ? 0.302 -0.574 -9.917 1.00 94.31 87 HIS A O 1
ATOM 657 N N . PRO A 1 88 ? 2.129 -0.342 -11.207 1.00 94.69 88 PRO A N 1
ATOM 658 C CA . PRO A 1 88 ? 2.283 -1.772 -11.442 1.00 94.69 88 PRO A CA 1
ATOM 659 C C . PRO A 1 88 ? 2.500 -2.522 -10.123 1.00 94.69 88 PRO A C 1
ATOM 661 O O . PRO A 1 88 ? 3.348 -2.130 -9.322 1.00 94.69 88 PRO A O 1
ATOM 664 N N . VAL A 1 89 ? 1.745 -3.596 -9.913 1.00 94.88 89 VAL A N 1
ATOM 665 C CA . VAL A 1 89 ? 1.849 -4.469 -8.736 1.00 94.88 89 VAL A CA 1
ATOM 666 C C . VAL A 1 89 ? 2.675 -5.720 -9.062 1.00 94.88 89 VAL A C 1
ATOM 668 O O . VAL A 1 89 ? 2.721 -6.179 -10.206 1.00 94.88 89 VAL A O 1
ATOM 671 N N . ALA A 1 90 ? 3.354 -6.256 -8.057 1.00 95.38 90 ALA A N 1
ATOM 672 C CA . ALA A 1 90 ? 4.208 -7.435 -8.083 1.00 95.38 90 ALA A CA 1
ATOM 673 C C . ALA A 1 90 ? 3.679 -8.614 -7.242 1.00 95.38 90 ALA A C 1
ATOM 675 O O . ALA A 1 90 ? 4.208 -9.722 -7.396 1.00 95.38 90 ALA A O 1
ATOM 676 N N . TYR A 1 91 ? 2.694 -8.412 -6.355 1.00 90.69 91 TYR A N 1
ATOM 677 C CA . TYR A 1 91 ? 2.108 -9.521 -5.589 1.00 90.69 91 TYR A CA 1
ATOM 678 C C . TYR A 1 91 ? 1.382 -10.525 -6.503 1.00 90.69 91 TYR A C 1
ATOM 680 O O . TYR A 1 91 ? 0.924 -10.186 -7.598 1.00 90.69 91 TYR A O 1
ATOM 688 N N . LYS A 1 92 ? 1.323 -11.789 -6.065 1.00 81.19 92 LYS A N 1
ATOM 689 C CA . LYS A 1 92 ? 0.650 -12.892 -6.768 1.00 81.19 92 LYS A CA 1
ATOM 690 C C . LYS A 1 92 ? -0.214 -13.717 -5.832 1.00 81.19 92 LYS A C 1
ATOM 692 O O . LYS A 1 92 ? 0.214 -13.914 -4.672 1.00 81.19 92 LYS A O 1
#

InterPro domains:
  IPR029068 Glyoxalase/Bleomycin resistance protein/Dihydroxybiphenyl dioxygenase [G3DSA:3.10.180.10] (2-85)
  IPR029068 Glyoxalase/Bleomycin resistance protein/Dihydroxybiphenyl dioxygenase [SSF54593] (6-87)